Protein AF-A0A0D0DA65-F1 (afdb_monomer_lite)

Organism: NCBI:txid930991

Radius of gyration: 22.34 Å; chains: 1; bounding box: 48×45×44 Å

Foldseek 3Di:
DDDDPPDDDDPVRDDDDPDDPPDDDDDDDDAALVNVVVVCVVPVVVVCVVVVDDQVVDEDEDDPDVRCVDPSNVVSCVVVVHHYDD

InterPro domains:
  IPR036397 Ribonuclease H superfamily [G3DSA:3.30.420.10] (1-86)

pLDDT: mean 77.74, std 10.51, range [42.53, 90.19]

Structure (mmCIF, N/CA/C/O backbone):
data_AF-A0A0D0DA65-F1
#
_entry.id   AF-A0A0D0DA65-F1
#
loop_
_atom_site.group_PDB
_atom_site.id
_atom_site.type_symbol
_atom_site.label_atom_id
_atom_site.label_alt_id
_atom_site.label_comp_id
_atom_site.label_asym_id
_atom_site.label_entity_id
_atom_site.label_seq_id
_atom_site.pdbx_PDB_ins_code
_atom_site.Cartn_x
_atom_site.Cartn_y
_atom_site.Cartn_z
_atom_site.occupancy
_atom_site.B_iso_or_equiv
_atom_site.auth_seq_id
_atom_site.auth_comp_id
_atom_site.auth_asym_id
_atom_site.auth_atom_id
_atom_site.pdbx_PDB_model_num
ATOM 1 N N . MET A 1 1 ? 36.803 -28.174 -19.507 1.00 42.53 1 MET A N 1
ATOM 2 C CA . MET A 1 1 ? 36.284 -29.486 -19.953 1.00 42.53 1 MET A CA 1
ATOM 3 C C . MET A 1 1 ? 35.732 -29.334 -21.357 1.00 42.53 1 MET A C 1
ATOM 5 O O . MET A 1 1 ? 35.072 -28.339 -21.616 1.00 42.53 1 MET A O 1
ATOM 9 N N . TRP A 1 2 ? 36.008 -30.287 -22.242 1.00 52.94 2 TRP A N 1
ATOM 10 C CA . TRP A 1 2 ? 35.469 -30.329 -23.603 1.00 52.94 2 TRP A CA 1
ATOM 11 C C . TRP A 1 2 ? 34.430 -31.456 -23.678 1.00 52.94 2 TRP A C 1
ATOM 13 O O . TRP A 1 2 ? 34.722 -32.565 -23.237 1.00 52.94 2 TRP A O 1
ATOM 23 N N . LYS A 1 3 ? 33.224 -31.179 -24.196 1.00 63.81 3 LYS A N 1
ATOM 24 C CA . LYS A 1 3 ? 32.136 -32.166 -24.365 1.00 63.81 3 LYS A CA 1
ATOM 25 C C . LYS A 1 3 ? 31.952 -32.525 -25.838 1.00 63.81 3 LYS A C 1
ATOM 27 O O . LYS A 1 3 ? 32.137 -31.683 -26.718 1.00 63.81 3 LYS A O 1
ATOM 32 N N . LYS A 1 4 ? 31.540 -33.769 -26.100 1.00 66.56 4 LYS A N 1
ATOM 33 C CA . LYS A 1 4 ? 31.109 -34.222 -27.430 1.00 66.56 4 LYS A CA 1
ATOM 34 C C . LYS A 1 4 ? 29.811 -33.525 -27.844 1.00 66.56 4 LYS A C 1
ATOM 36 O O . LYS A 1 4 ? 28.925 -33.265 -27.033 1.00 66.56 4 LYS A O 1
ATOM 41 N N . LYS A 1 5 ? 29.698 -33.234 -29.139 1.00 58.50 5 LYS A N 1
ATOM 42 C CA . LYS A 1 5 ? 28.530 -32.583 -29.742 1.00 58.50 5 LYS A CA 1
ATOM 43 C C . LYS A 1 5 ? 27.315 -33.522 -29.632 1.00 58.50 5 LYS A C 1
ATOM 45 O O . LYS A 1 5 ? 27.411 -34.656 -30.089 1.00 58.50 5 LYS A O 1
ATOM 50 N N . ARG A 1 6 ? 26.183 -33.009 -29.120 1.00 71.06 6 ARG A N 1
ATOM 51 C CA . ARG A 1 6 ? 24.845 -33.653 -29.002 1.00 71.06 6 ARG A CA 1
ATOM 52 C C . ARG A 1 6 ? 24.537 -34.484 -27.743 1.00 71.06 6 ARG A C 1
ATOM 54 O O . ARG A 1 6 ? 23.476 -35.092 -27.698 1.00 71.06 6 ARG A O 1
ATOM 61 N N . GLU A 1 7 ? 25.369 -34.458 -26.705 1.00 71.50 7 GLU A N 1
ATOM 62 C CA . GLU A 1 7 ? 25.027 -35.079 -25.412 1.00 71.50 7 GLU A CA 1
ATOM 63 C C . GLU A 1 7 ? 24.619 -34.024 -24.371 1.00 71.50 7 GLU A C 1
ATOM 65 O O . GLU A 1 7 ? 25.314 -33.022 -24.194 1.00 71.50 7 GLU A O 1
ATOM 70 N N . GLY A 1 8 ? 23.503 -34.251 -23.666 1.00 69.88 8 GLY A N 1
ATOM 71 C CA . GLY A 1 8 ? 23.050 -33.397 -22.561 1.00 69.88 8 GLY A CA 1
ATOM 72 C C . GLY A 1 8 ? 24.006 -33.421 -21.360 1.00 69.88 8 GLY A C 1
ATOM 73 O O . GLY A 1 8 ? 24.826 -34.332 -21.220 1.00 69.88 8 GLY A O 1
ATOM 74 N N . LEU A 1 9 ? 23.932 -32.406 -20.496 1.00 70.31 9 LEU A N 1
ATOM 75 C CA . LEU A 1 9 ? 24.715 -32.360 -19.256 1.00 70.31 9 LEU A CA 1
ATOM 76 C C . LEU A 1 9 ? 24.122 -33.326 -18.223 1.00 70.31 9 LEU A C 1
ATOM 78 O O . LEU A 1 9 ? 22.918 -33.312 -17.977 1.00 70.31 9 LEU A O 1
ATOM 82 N N . THR A 1 10 ? 24.966 -34.155 -17.614 1.00 69.56 10 THR A N 1
ATOM 83 C CA . THR A 1 10 ? 24.563 -35.051 -16.522 1.00 69.56 10 THR A CA 1
ATOM 84 C C . THR A 1 10 ? 24.737 -34.358 -15.169 1.00 69.56 10 THR A C 1
ATOM 86 O O . THR A 1 10 ? 25.583 -33.479 -15.011 1.00 69.56 10 THR A O 1
ATOM 89 N N . SER A 1 11 ? 23.981 -34.770 -14.148 1.00 62.97 11 SER A N 1
ATOM 90 C CA . SER A 1 11 ? 24.033 -34.169 -12.801 1.00 62.97 11 SER A CA 1
ATOM 91 C C . SER A 1 11 ? 25.411 -34.257 -12.124 1.00 62.97 11 SER A C 1
ATOM 93 O O . SER A 1 11 ? 25.671 -33.526 -11.178 1.00 62.97 11 SER A O 1
ATOM 95 N N . ARG A 1 12 ? 26.307 -35.133 -12.604 1.00 67.56 12 ARG A N 1
ATOM 96 C CA . ARG A 1 12 ? 27.698 -35.260 -12.125 1.00 67.56 12 ARG A CA 1
ATOM 97 C C . ARG A 1 12 ? 28.657 -34.256 -12.781 1.00 67.56 12 ARG A C 1
ATOM 99 O O . ARG A 1 12 ? 29.773 -34.086 -12.304 1.00 67.56 12 ARG A O 1
ATOM 106 N N . GLU A 1 13 ? 28.230 -33.603 -13.860 1.00 67.81 13 GLU A N 1
ATOM 107 C CA . GLU A 1 13 ? 29.006 -32.625 -14.637 1.00 67.81 13 GLU A CA 1
ATOM 108 C C . GLU A 1 13 ? 28.608 -31.174 -14.314 1.00 67.81 13 GLU A C 1
ATOM 110 O O . GLU A 1 13 ? 29.280 -30.236 -14.742 1.00 67.81 13 GLU A O 1
ATOM 115 N N . VAL A 1 14 ? 27.527 -30.981 -13.550 1.00 65.06 14 VAL A N 1
ATOM 116 C CA . VAL A 1 14 ? 26.986 -29.670 -13.175 1.00 65.06 14 VAL A CA 1
ATOM 117 C C . VAL A 1 14 ? 27.083 -29.500 -11.663 1.00 65.06 14 VAL A C 1
ATOM 119 O O . VAL A 1 14 ? 26.559 -30.303 -10.899 1.00 65.06 14 VAL A O 1
ATOM 122 N N . LYS A 1 15 ? 27.734 -28.425 -11.215 1.00 70.69 15 LYS A N 1
ATOM 123 C CA . LYS A 1 15 ? 27.682 -27.995 -9.815 1.00 70.69 15 LYS A CA 1
ATOM 124 C C . LYS A 1 15 ? 26.426 -27.147 -9.626 1.00 70.69 15 LYS A C 1
ATOM 126 O O . LYS A 1 15 ? 26.236 -26.193 -10.375 1.00 70.69 15 LYS A O 1
ATOM 131 N N . CYS A 1 16 ? 25.586 -27.465 -8.642 1.00 57.75 16 CYS A N 1
ATOM 132 C CA . CYS A 1 16 ? 24.417 -26.641 -8.332 1.00 57.75 16 CYS A CA 1
ATOM 133 C C . CYS A 1 16 ? 24.857 -25.212 -7.971 1.00 57.75 16 CYS A C 1
ATOM 135 O O . CYS A 1 16 ? 25.656 -25.021 -7.051 1.00 57.75 16 CYS A O 1
ATOM 137 N N . THR A 1 17 ? 24.333 -24.213 -8.681 1.00 65.81 17 THR A N 1
ATOM 138 C CA . THR A 1 17 ? 24.502 -22.791 -8.357 1.00 65.81 17 THR A CA 1
ATOM 139 C C . THR A 1 17 ? 23.134 -22.127 -8.235 1.00 65.81 17 THR A C 1
ATOM 141 O O . THR A 1 17 ? 22.205 -22.463 -8.961 1.00 65.81 17 THR A O 1
ATOM 144 N N . VAL A 1 18 ? 22.998 -21.177 -7.305 1.00 69.00 18 VAL A N 1
ATOM 145 C CA . VAL A 1 18 ? 21.727 -20.469 -7.040 1.00 69.00 18 VAL A CA 1
ATOM 146 C C . VAL A 1 18 ? 21.330 -19.550 -8.205 1.00 69.00 18 VAL A C 1
ATOM 148 O O . VAL A 1 18 ? 20.151 -19.303 -8.434 1.00 69.00 18 VAL A O 1
ATOM 151 N N . LYS A 1 19 ? 22.310 -19.054 -8.969 1.00 63.78 19 LYS A N 1
ATOM 152 C CA . LYS A 1 19 ? 22.104 -18.276 -10.196 1.00 63.78 19 LYS A CA 1
ATOM 153 C C . LYS A 1 19 ? 22.945 -18.880 -11.317 1.00 63.78 19 LYS A C 1
ATOM 155 O O . LYS A 1 19 ? 24.099 -19.256 -11.096 1.00 63.78 19 LYS A O 1
ATOM 160 N N . PHE A 1 20 ? 22.356 -19.000 -12.501 1.00 66.81 20 PHE A N 1
ATOM 161 C CA . PHE A 1 20 ? 23.037 -19.448 -13.713 1.00 66.81 20 PHE A CA 1
ATOM 162 C C . PHE A 1 20 ? 23.701 -18.252 -14.415 1.00 66.81 20 PHE A C 1
ATOM 164 O O . PHE A 1 20 ? 23.242 -17.119 -14.304 1.00 66.81 20 PHE A O 1
ATOM 171 N N . GL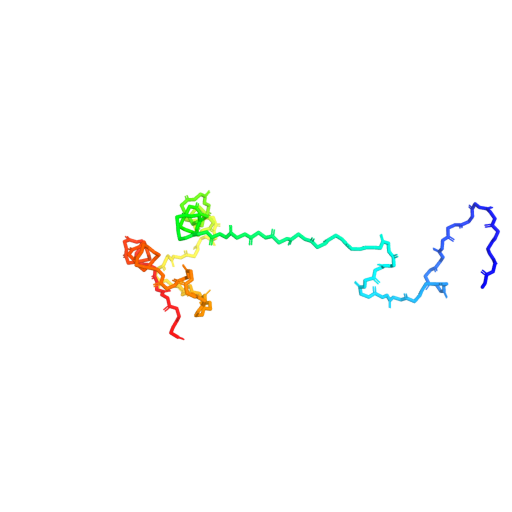Y A 1 21 ? 24.790 -18.495 -15.146 1.00 71.00 21 GLY A N 1
ATOM 172 C CA . GLY A 1 21 ? 25.598 -17.454 -15.803 1.00 71.00 21 GLY A CA 1
ATOM 173 C C . GLY A 1 21 ? 24.993 -16.854 -17.080 1.00 71.00 21 GLY A C 1
ATOM 174 O O . GLY A 1 21 ? 25.733 -16.308 -17.889 1.00 71.00 21 GLY A O 1
ATOM 175 N N . GLY A 1 22 ? 23.677 -16.966 -17.287 1.00 80.12 22 GLY A N 1
ATOM 176 C CA . GLY A 1 22 ? 22.974 -16.518 -18.500 1.00 80.12 22 GLY A CA 1
ATOM 177 C C . GLY A 1 22 ? 22.698 -15.012 -18.566 1.00 80.12 22 GLY A C 1
ATOM 178 O O . GLY A 1 22 ? 21.927 -14.577 -19.415 1.00 80.12 22 GLY A O 1
ATOM 179 N N . GLY A 1 23 ? 23.308 -14.229 -17.671 1.00 70.81 23 GLY A N 1
ATOM 180 C CA . GLY A 1 23 ? 23.036 -12.803 -17.495 1.00 70.81 23 GLY A CA 1
ATOM 181 C C . GLY A 1 23 ? 21.811 -12.529 -16.617 1.00 70.81 23 GLY A C 1
ATOM 182 O O . GLY A 1 23 ? 21.011 -13.415 -16.322 1.00 70.81 23 GLY A O 1
ATOM 183 N N . SER A 1 24 ? 21.679 -11.283 -16.167 1.00 75.19 24 SER A N 1
ATOM 184 C CA . SER A 1 24 ? 20.529 -10.806 -15.394 1.00 75.19 24 SER A CA 1
ATOM 185 C C . SER A 1 24 ? 20.094 -9.442 -15.909 1.00 75.19 24 SER A C 1
ATOM 187 O O . SER A 1 24 ? 20.937 -8.558 -16.059 1.00 75.19 24 SER A O 1
ATOM 189 N N . LEU A 1 25 ? 18.792 -9.259 -16.127 1.00 59.72 25 LEU A N 1
ATOM 190 C CA . LEU A 1 25 ? 18.204 -7.948 -16.378 1.00 59.72 25 LEU A CA 1
ATOM 191 C C . LEU A 1 25 ? 17.723 -7.366 -15.049 1.00 59.72 25 LEU A C 1
ATOM 193 O O . LEU A 1 25 ? 16.910 -7.976 -14.358 1.00 59.72 25 LEU A O 1
ATOM 197 N N . MET A 1 26 ? 18.235 -6.190 -14.700 1.00 74.81 26 MET A N 1
ATOM 198 C CA . MET A 1 26 ? 17.744 -5.417 -13.567 1.00 74.81 26 MET A CA 1
ATOM 199 C C . MET A 1 26 ? 16.827 -4.319 -14.098 1.00 74.81 26 MET A C 1
ATOM 201 O O . MET A 1 26 ? 17.246 -3.507 -14.919 1.00 74.81 26 MET A O 1
ATOM 205 N N . VAL A 1 27 ? 15.582 -4.307 -13.631 1.00 48.28 27 VAL A N 1
ATOM 206 C CA . VAL A 1 27 ? 14.612 -3.247 -13.915 1.00 48.28 27 VAL A CA 1
ATOM 207 C C . VAL A 1 27 ? 14.391 -2.464 -12.630 1.00 48.28 27 VAL A C 1
ATOM 209 O O . VAL A 1 27 ? 14.231 -3.057 -11.564 1.00 48.28 27 VAL A O 1
ATOM 212 N N . TRP A 1 28 ? 14.378 -1.138 -12.733 1.00 57.59 28 TRP A N 1
ATOM 213 C CA . TRP A 1 28 ? 13.980 -0.254 -11.644 1.00 57.59 28 TRP A CA 1
ATOM 214 C C . TRP A 1 28 ? 12.654 0.414 -11.997 1.00 57.59 28 TRP A C 1
ATOM 216 O O . TRP A 1 28 ? 12.469 0.880 -13.120 1.00 57.59 28 TRP A O 1
ATOM 226 N N . GLY A 1 29 ? 11.735 0.449 -11.038 1.00 66.19 29 GLY A N 1
ATOM 227 C CA . GLY A 1 29 ? 10.452 1.128 -11.156 1.00 66.19 29 GLY A CA 1
ATOM 228 C C . GLY A 1 29 ? 10.210 1.989 -9.924 1.00 66.19 29 GLY A C 1
ATOM 229 O O . GLY A 1 29 ? 10.586 1.611 -8.814 1.00 66.19 29 GLY A O 1
ATOM 230 N N . CYS A 1 30 ? 9.580 3.144 -10.122 1.00 72.38 30 CYS A N 1
ATOM 231 C CA . CYS A 1 30 ? 9.129 4.007 -9.039 1.00 72.38 30 CYS A CA 1
ATOM 232 C C . CYS A 1 30 ? 7.608 3.924 -8.945 1.00 72.38 30 CYS A 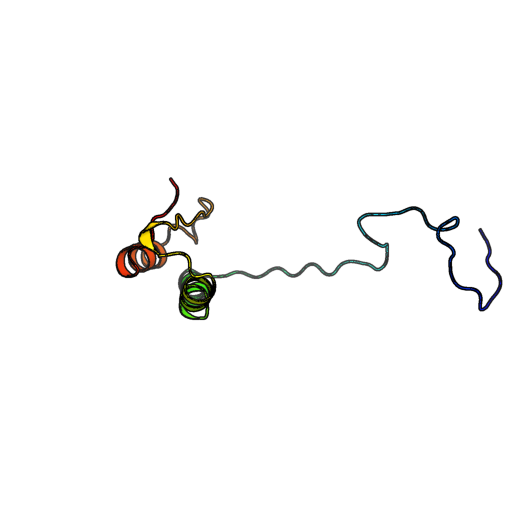C 1
ATOM 234 O O . CYS A 1 30 ? 6.910 4.077 -9.946 1.00 72.38 30 CYS A O 1
ATOM 236 N N . ILE A 1 31 ? 7.101 3.68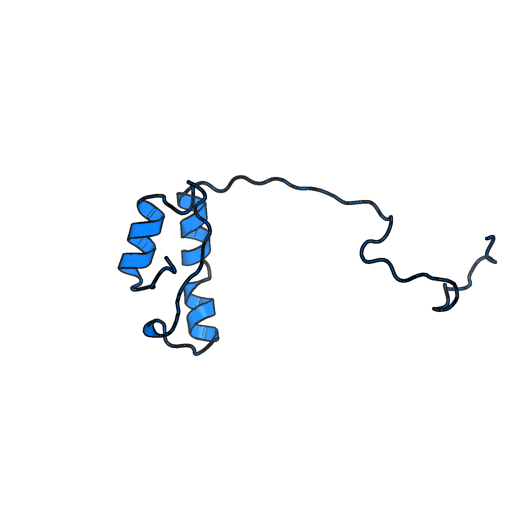7 -7.739 1.00 77.00 31 ILE A N 1
ATOM 237 C CA . ILE A 1 31 ? 5.671 3.685 -7.451 1.00 77.00 31 ILE A CA 1
ATOM 238 C C . ILE A 1 31 ? 5.414 4.866 -6.522 1.00 77.00 31 ILE A C 1
ATOM 240 O O . ILE A 1 31 ? 5.937 4.916 -5.410 1.00 77.00 31 ILE A O 1
ATOM 244 N N . GLY A 1 32 ? 4.630 5.832 -7.000 1.00 79.69 32 GLY A N 1
ATOM 245 C CA . GLY A 1 32 ? 4.129 6.922 -6.167 1.00 79.69 32 GLY A CA 1
ATOM 246 C C . GLY A 1 32 ? 2.985 6.463 -5.259 1.00 79.69 32 GLY A C 1
ATOM 247 O O . GLY A 1 32 ? 2.421 5.387 -5.440 1.00 79.69 32 GLY A O 1
ATOM 248 N N . TRP A 1 33 ? 2.587 7.321 -4.322 1.00 78.19 33 TRP A N 1
ATOM 249 C CA . TRP A 1 33 ? 1.520 7.062 -3.342 1.00 78.19 33 TRP A CA 1
ATOM 250 C C . TRP A 1 33 ? 0.193 6.576 -3.962 1.00 78.19 33 TRP A C 1
ATOM 252 O O . TRP A 1 33 ? -0.421 5.648 -3.443 1.00 78.19 33 TRP A O 1
ATOM 262 N N . ASN A 1 34 ? -0.230 7.140 -5.100 1.00 83.31 34 ASN A N 1
ATOM 263 C CA . ASN A 1 34 ? -1.424 6.677 -5.822 1.00 83.31 34 ASN A CA 1
ATOM 264 C C . ASN A 1 34 ? -1.263 5.258 -6.371 1.00 83.31 34 ASN A C 1
ATOM 266 O O . ASN A 1 34 ? -2.160 4.438 -6.223 1.00 83.31 34 ASN A O 1
ATOM 270 N N . GLY A 1 35 ? -0.114 4.966 -6.985 1.00 83.19 35 GLY A N 1
ATOM 271 C CA . GLY A 1 35 ? 0.168 3.633 -7.515 1.00 83.19 35 GLY A CA 1
ATOM 272 C C . GLY A 1 35 ? 0.265 2.585 -6.409 1.00 83.19 35 GLY A C 1
ATOM 273 O O . GLY A 1 35 ? -0.115 1.442 -6.621 1.00 83.19 35 GLY A O 1
ATOM 274 N N . TYR A 1 36 ? 0.717 2.983 -5.218 1.00 84.31 36 TYR A N 1
ATOM 275 C CA . TYR A 1 36 ? 0.786 2.095 -4.065 1.00 84.31 36 TYR A CA 1
ATOM 276 C C . TYR A 1 36 ? -0.604 1.645 -3.603 1.00 84.31 36 TYR A C 1
ATOM 278 O O . TYR A 1 36 ? -0.842 0.451 -3.4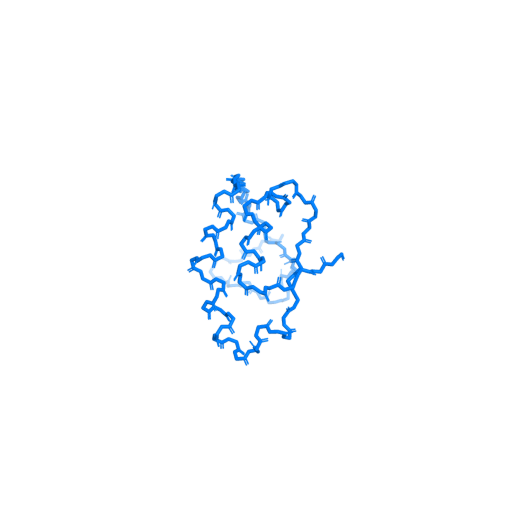67 1.00 84.31 36 TYR A O 1
ATOM 286 N N . VAL A 1 37 ? -1.547 2.579 -3.450 1.00 85.44 37 VAL A N 1
ATOM 287 C CA . VAL A 1 37 ? -2.929 2.239 -3.076 1.00 85.44 37 VAL A CA 1
ATOM 288 C C . VAL A 1 37 ? -3.658 1.499 -4.202 1.00 85.44 37 VAL A C 1
ATOM 290 O O . VAL A 1 37 ? -4.386 0.550 -3.930 1.00 85.44 37 VAL A O 1
ATOM 293 N N . ALA A 1 38 ? -3.400 1.851 -5.465 1.00 86.75 38 ALA A N 1
ATOM 294 C CA . ALA A 1 38 ? -3.991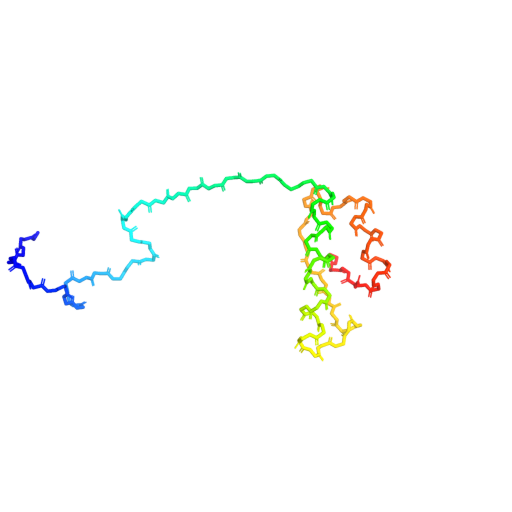 1.164 -6.614 1.00 86.75 38 ALA A CA 1
ATOM 295 C C . ALA A 1 38 ? -3.624 -0.333 -6.678 1.00 86.75 38 ALA A C 1
ATOM 297 O O . ALA A 1 38 ? -4.429 -1.144 -7.129 1.00 86.75 38 ALA A O 1
ATOM 298 N N . ILE A 1 39 ? -2.431 -0.720 -6.203 1.00 84.50 39 ILE A N 1
ATOM 299 C CA . ILE A 1 39 ? -2.045 -2.137 -6.079 1.00 84.50 39 ILE A CA 1
ATOM 300 C C . ILE A 1 39 ? -2.964 -2.865 -5.092 1.00 84.50 39 ILE A C 1
ATOM 302 O O . ILE A 1 39 ? -3.331 -4.015 -5.328 1.00 84.50 39 ILE A O 1
ATOM 306 N N . PHE A 1 40 ? -3.359 -2.202 -4.005 1.00 84.12 40 PHE A N 1
ATOM 307 C CA . PHE A 1 40 ? -4.254 -2.797 -3.021 1.00 84.12 40 PHE A CA 1
ATOM 308 C C . PHE A 1 40 ? -5.693 -2.876 -3.513 1.00 84.12 40 PHE A C 1
ATOM 310 O O . PHE A 1 40 ? -6.301 -3.945 -3.449 1.00 84.12 40 PHE A O 1
ATOM 317 N N . GLU A 1 41 ? -6.205 -1.779 -4.073 1.00 84.38 41 GLU A N 1
ATOM 318 C CA . GLU A 1 41 ? -7.539 -1.722 -4.678 1.00 84.38 41 GLU A CA 1
ATOM 319 C C . GLU A 1 41 ? -7.700 -2.776 -5.789 1.00 84.38 41 GLU A C 1
ATOM 321 O O . GLU A 1 41 ? -8.756 -3.387 -5.915 1.00 84.38 41 GLU A O 1
ATOM 326 N N . GLY A 1 42 ? -6.644 -3.027 -6.569 1.00 83.31 42 GLY A N 1
ATOM 327 C CA . GLY A 1 42 ? -6.688 -3.923 -7.723 1.00 83.31 42 GLY A CA 1
ATOM 328 C C . GLY A 1 42 ? -6.656 -5.422 -7.415 1.00 83.31 42 GLY A C 1
ATOM 329 O O . GLY A 1 42 ? -6.920 -6.213 -8.318 1.00 83.31 42 GLY A O 1
ATOM 330 N N . GLY A 1 43 ? -6.329 -5.848 -6.192 1.00 82.88 43 GLY A N 1
ATOM 331 C CA . GLY A 1 43 ? -6.255 -7.290 -5.925 1.00 82.88 43 GLY A CA 1
ATOM 332 C C . GLY A 1 43 ? -5.972 -7.730 -4.497 1.00 82.88 43 GLY A C 1
ATOM 333 O O . GLY A 1 43 ? -6.104 -8.917 -4.205 1.00 82.88 43 GLY A O 1
ATOM 334 N N . PHE A 1 44 ? -5.616 -6.823 -3.588 1.00 84.44 44 PHE A N 1
ATOM 335 C CA . PHE A 1 44 ? -5.327 -7.211 -2.209 1.00 84.44 44 PHE A CA 1
ATOM 336 C C . PHE A 1 44 ? -6.588 -7.645 -1.452 1.00 84.44 44 PHE A C 1
ATOM 338 O O . PHE A 1 44 ? -6.565 -8.680 -0.793 1.00 84.44 44 PHE A O 1
ATOM 345 N N . LEU A 1 45 ? -7.701 -6.918 -1.605 1.00 82.00 45 LEU A N 1
ATOM 346 C CA . LEU A 1 45 ? -8.975 -7.290 -0.973 1.00 82.00 45 LEU A CA 1
ATOM 347 C C . LEU A 1 45 ? -9.500 -8.634 -1.493 1.00 82.00 45 LEU A C 1
ATOM 349 O O . LEU A 1 45 ? -9.892 -9.479 -0.695 1.00 82.00 45 LEU A O 1
ATOM 353 N N . GLN A 1 46 ? -9.419 -8.865 -2.808 1.00 85.50 46 GLN A N 1
ATOM 354 C CA . GLN A 1 46 ? -9.798 -10.153 -3.395 1.00 85.50 46 GLN A CA 1
ATOM 355 C C . GLN A 1 46 ? -8.911 -11.286 -2.871 1.00 85.50 46 GLN A C 1
ATOM 357 O O . GLN A 1 46 ? -9.408 -12.335 -2.489 1.00 85.50 46 GLN A O 1
ATOM 362 N N . SER A 1 47 ? -7.598 -11.055 -2.773 1.00 86.12 47 SER A N 1
ATOM 363 C CA . SER A 1 47 ? -6.669 -12.052 -2.226 1.00 86.12 47 SER A CA 1
ATOM 364 C C . SER A 1 47 ? -6.970 -12.382 -0.760 1.00 86.12 47 SER A C 1
ATOM 366 O O . SER A 1 47 ? -6.788 -13.523 -0.339 1.00 86.12 47 SER A O 1
ATOM 368 N N . MET A 1 48 ? -7.424 -11.400 0.027 1.00 83.69 48 MET A N 1
ATOM 369 C CA . MET A 1 48 ? -7.866 -11.634 1.403 1.00 83.69 48 MET A CA 1
ATOM 370 C C . MET A 1 48 ? -9.134 -12.488 1.443 1.00 83.69 48 MET A C 1
ATOM 372 O O . MET A 1 48 ? -9.179 -13.451 2.205 1.00 83.69 48 MET A O 1
ATOM 376 N N . GLU A 1 49 ? -10.125 -12.189 0.603 1.00 86.12 49 GLU A N 1
ATOM 377 C CA . GLU A 1 49 ? -11.346 -12.995 0.493 1.00 86.12 49 GLU A CA 1
ATOM 378 C C . GLU A 1 49 ? -11.026 -14.440 0.085 1.00 86.12 49 GLU A C 1
ATOM 380 O O . GLU A 1 49 ? -11.434 -15.382 0.767 1.00 86.12 49 GLU A O 1
ATOM 385 N N . ASP A 1 50 ? -10.204 -14.614 -0.950 1.00 89.56 50 ASP A N 1
ATOM 386 C CA . ASP A 1 50 ? -9.788 -15.922 -1.461 1.00 89.56 50 ASP A CA 1
ATOM 387 C C . ASP A 1 50 ? -8.995 -16.732 -0.422 1.00 89.56 50 ASP A C 1
ATOM 389 O O . ASP A 1 50 ? -9.021 -17.965 -0.431 1.00 89.56 50 ASP A O 1
ATOM 393 N N . SER A 1 51 ? -8.292 -16.058 0.495 1.00 86.75 51 SER A N 1
ATOM 394 C CA . SER A 1 51 ? -7.551 -16.721 1.572 1.00 86.75 51 SER A CA 1
ATOM 395 C C . SER A 1 51 ? -8.459 -17.347 2.637 1.00 86.75 51 SER A C 1
ATOM 397 O O . SER A 1 51 ? -8.009 -18.218 3.383 1.00 86.75 51 SER A O 1
ATOM 399 N N . GLY A 1 52 ? -9.718 -16.902 2.738 1.00 87.94 52 GLY A N 1
ATOM 400 C CA . GLY A 1 52 ? -10.652 -17.309 3.789 1.00 87.94 52 GLY A CA 1
ATOM 401 C C . GLY A 1 52 ? -10.274 -16.828 5.196 1.00 87.94 52 GLY A C 1
ATOM 402 O O . GLY A 1 52 ? -10.928 -17.217 6.164 1.00 87.94 52 GLY A O 1
ATOM 403 N N . ILE A 1 53 ? -9.231 -15.999 5.329 1.00 83.31 53 ILE A N 1
ATOM 404 C CA . ILE A 1 53 ? -8.803 -15.427 6.606 1.00 83.31 53 ILE A CA 1
ATOM 405 C C . ILE A 1 53 ? -9.658 -14.187 6.881 1.00 83.31 53 ILE A C 1
ATOM 407 O O . ILE A 1 53 ? -9.712 -13.275 6.050 1.00 83.31 53 ILE A O 1
ATOM 411 N N . PRO A 1 54 ? -10.336 -14.106 8.035 1.00 80.38 54 PRO A N 1
ATOM 412 C CA . PRO A 1 54 ? -11.156 -12.950 8.342 1.00 80.38 54 PRO A CA 1
ATOM 413 C C . PRO A 1 54 ? -10.274 -11.712 8.560 1.00 80.38 54 PRO A C 1
ATOM 415 O O . PRO A 1 54 ? -9.277 -11.757 9.275 1.00 80.38 54 PRO A O 1
ATOM 418 N N . ALA A 1 55 ? -10.670 -10.576 7.981 1.00 76.38 55 ALA A N 1
ATOM 419 C CA . ALA A 1 55 ? -9.853 -9.356 7.949 1.00 76.38 55 ALA A CA 1
ATOM 420 C C . ALA A 1 55 ? -9.376 -8.868 9.333 1.00 76.38 55 ALA A C 1
ATOM 422 O O . ALA A 1 55 ? -8.285 -8.319 9.448 1.00 76.38 55 ALA A O 1
ATOM 423 N N . HIS A 1 56 ? -10.155 -9.105 10.394 1.00 80.00 56 HIS A N 1
ATOM 424 C CA . HIS A 1 56 ? -9.802 -8.703 11.760 1.00 80.00 56 HIS A CA 1
ATOM 425 C C . HIS A 1 56 ? -8.676 -9.543 12.394 1.00 80.00 56 HIS A C 1
ATOM 427 O O . HIS A 1 56 ? -8.110 -9.132 13.405 1.00 80.00 56 HIS A O 1
ATOM 433 N N . GLU A 1 57 ? -8.350 -10.702 11.818 1.00 82.62 57 GLU A N 1
ATOM 434 C CA . GLU A 1 57 ? -7.207 -11.535 12.215 1.00 82.62 57 GLU A CA 1
ATOM 435 C C . GLU A 1 57 ? -5.937 -11.190 11.421 1.00 82.62 57 GLU A C 1
ATOM 437 O O . GLU A 1 57 ? -4.846 -11.660 11.749 1.00 82.62 57 GLU A O 1
ATOM 442 N N . VAL A 1 58 ? -6.055 -10.350 10.388 1.00 82.88 58 VAL A N 1
ATOM 443 C CA . VAL A 1 58 ? -4.940 -9.988 9.516 1.00 82.88 58 VAL A CA 1
ATOM 444 C C . VAL A 1 58 ? -4.214 -8.764 10.064 1.00 82.88 58 VAL A C 1
ATOM 446 O O . VAL A 1 58 ? -4.805 -7.713 10.311 1.00 82.88 58 VAL A O 1
ATOM 449 N N . ILE A 1 59 ? -2.894 -8.894 10.202 1.00 87.56 59 ILE A N 1
ATOM 450 C CA . ILE A 1 59 ? -1.988 -7.774 10.448 1.00 87.56 59 ILE A CA 1
ATOM 451 C C . ILE A 1 59 ? -1.125 -7.595 9.202 1.00 87.56 59 ILE A C 1
ATOM 453 O O . ILE A 1 59 ? -0.397 -8.504 8.800 1.00 87.56 59 ILE A O 1
ATOM 457 N N . PHE A 1 60 ? -1.206 -6.422 8.584 1.00 87.19 60 PHE A N 1
ATOM 458 C CA . PHE A 1 60 ? -0.442 -6.090 7.393 1.00 87.19 60 PHE A CA 1
ATOM 459 C C . PHE A 1 60 ? 0.913 -5.482 7.770 1.00 87.19 60 PHE A C 1
ATOM 461 O O . PHE A 1 60 ? 0.991 -4.472 8.469 1.00 87.19 60 PHE A O 1
ATOM 468 N N . GLN A 1 61 ? 1.994 -6.096 7.293 1.00 89.69 61 GLN A N 1
ATOM 469 C CA . GLN A 1 61 ? 3.360 -5.645 7.545 1.00 89.69 61 GLN A CA 1
ATOM 470 C C . GLN A 1 61 ? 3.923 -4.908 6.323 1.00 89.69 61 GLN A C 1
ATOM 472 O O . GLN A 1 61 ? 3.948 -5.441 5.215 1.00 89.69 61 GLN A O 1
ATOM 477 N N . GLN A 1 62 ? 4.450 -3.705 6.545 1.00 86.12 62 GLN A N 1
ATOM 478 C CA . GLN A 1 62 ? 5.170 -2.903 5.550 1.00 86.12 62 GLN A CA 1
ATOM 479 C C . GLN A 1 62 ? 6.428 -2.286 6.176 1.00 86.12 62 GLN A C 1
ATOM 481 O O . GLN A 1 62 ? 6.555 -2.241 7.396 1.00 86.12 62 GLN A O 1
ATOM 486 N N . ASN A 1 63 ? 7.385 -1.837 5.358 1.00 82.69 63 ASN A N 1
ATOM 487 C CA . ASN A 1 63 ? 8.559 -1.118 5.858 1.00 82.69 63 ASN A CA 1
ATOM 488 C C . ASN A 1 63 ? 8.299 0.400 5.911 1.00 82.69 63 ASN A C 1
ATOM 490 O O . ASN A 1 63 ? 7.418 0.925 5.235 1.00 82.69 63 ASN A O 1
ATOM 494 N N . ASN A 1 64 ? 9.109 1.124 6.685 1.00 80.62 64 ASN A N 1
ATOM 495 C CA . ASN A 1 64 ? 8.971 2.572 6.902 1.00 80.62 64 ASN A CA 1
ATOM 496 C C . ASN A 1 64 ? 9.496 3.440 5.735 1.00 80.62 64 ASN A C 1
ATOM 498 O O . ASN A 1 64 ? 10.003 4.540 5.951 1.00 80.62 64 ASN A O 1
ATOM 502 N N . ASP A 1 65 ? 9.415 2.957 4.490 1.00 80.56 65 ASP A N 1
ATOM 503 C CA . ASP A 1 65 ? 9.744 3.769 3.310 1.00 80.56 65 ASP A CA 1
ATOM 504 C C . ASP A 1 65 ? 8.711 4.914 3.182 1.00 80.56 65 ASP A C 1
ATOM 506 O O . ASP A 1 65 ? 7.508 4.659 3.307 1.00 80.56 65 ASP A O 1
ATOM 510 N N . PRO A 1 66 ? 9.133 6.169 2.917 1.00 75.81 66 PRO A N 1
ATOM 511 C CA . PRO A 1 66 ? 8.239 7.328 2.832 1.00 75.81 66 PRO A CA 1
ATOM 512 C C . PRO A 1 66 ? 7.010 7.162 1.926 1.00 75.81 66 PRO A C 1
ATOM 514 O O . PRO A 1 66 ? 5.993 7.824 2.134 1.00 75.81 66 PRO A O 1
ATOM 517 N N . LYS A 1 67 ? 7.063 6.288 0.911 1.00 73.31 67 LYS A N 1
ATOM 518 C CA . LYS A 1 67 ? 5.896 6.024 0.049 1.00 73.31 67 LYS A CA 1
ATOM 519 C C . LYS A 1 67 ? 4.771 5.266 0.772 1.00 73.31 67 LYS A C 1
ATOM 521 O O . LYS A 1 67 ? 3.601 5.461 0.442 1.00 73.31 67 LYS A O 1
ATOM 526 N N . HIS A 1 68 ? 5.115 4.446 1.764 1.00 77.38 68 HIS A N 1
ATOM 527 C CA . HIS A 1 68 ? 4.190 3.625 2.555 1.00 77.38 68 HIS A CA 1
ATOM 528 C C . HIS A 1 68 ? 3.573 4.391 3.727 1.00 77.38 68 HIS A C 1
ATOM 530 O O . HIS A 1 68 ? 2.490 4.053 4.194 1.00 77.38 68 HIS A O 1
ATOM 536 N N . THR A 1 69 ? 4.213 5.481 4.148 1.00 79.94 69 THR A N 1
ATOM 537 C CA . THR A 1 69 ? 3.720 6.379 5.201 1.00 79.94 69 THR A CA 1
ATOM 538 C C . THR A 1 69 ? 2.923 7.564 4.650 1.00 79.94 69 THR A C 1
ATOM 540 O O . THR A 1 69 ? 2.593 8.496 5.382 1.00 79.94 69 THR A O 1
ATOM 543 N N . SER A 1 70 ? 2.585 7.549 3.355 1.00 85.75 70 SER A N 1
ATOM 544 C CA . SER A 1 70 ? 1.749 8.593 2.763 1.00 85.75 70 SER A CA 1
ATOM 545 C C . SER A 1 70 ? 0.361 8.622 3.411 1.00 85.75 70 SER A C 1
ATOM 547 O O . SER A 1 70 ? -0.233 7.582 3.695 1.00 85.75 70 SER A O 1
ATOM 549 N N . ARG A 1 71 ? -0.202 9.824 3.580 1.00 86.56 71 ARG A N 1
ATOM 550 C CA . ARG A 1 71 ? -1.534 10.001 4.181 1.00 86.56 71 ARG A CA 1
ATOM 551 C C . ARG A 1 71 ? -2.625 9.218 3.443 1.00 86.56 71 ARG A C 1
ATOM 553 O O . ARG A 1 71 ? -3.519 8.681 4.076 1.00 86.56 71 ARG A O 1
ATOM 560 N N . ARG A 1 72 ? -2.535 9.113 2.109 1.00 86.56 72 ARG A N 1
ATOM 561 C CA . ARG A 1 72 ? -3.479 8.305 1.319 1.00 86.56 72 ARG A CA 1
ATOM 562 C C . ARG A 1 72 ? -3.421 6.831 1.724 1.00 86.56 72 ARG A C 1
ATOM 564 O O . ARG A 1 72 ? -4.467 6.220 1.873 1.00 86.56 72 ARG A O 1
ATOM 571 N N . ALA A 1 73 ? -2.219 6.274 1.883 1.00 85.94 73 ALA A N 1
ATOM 572 C CA . ALA A 1 73 ? -2.057 4.878 2.272 1.00 85.94 73 ALA A CA 1
ATOM 573 C C . ALA A 1 73 ? -2.613 4.631 3.680 1.00 85.94 73 ALA A C 1
ATOM 575 O O . ALA A 1 73 ? -3.397 3.708 3.857 1.00 85.94 73 ALA A O 1
ATOM 576 N N . GLN A 1 74 ? -2.281 5.497 4.644 1.00 87.94 74 GLN A N 1
ATOM 577 C CA . GLN A 1 74 ? -2.807 5.410 6.013 1.00 87.94 74 GLN A CA 1
ATOM 578 C C . GLN A 1 74 ? -4.340 5.461 6.043 1.00 87.94 74 GLN A C 1
ATOM 580 O O . GLN A 1 74 ? -4.961 4.553 6.584 1.00 87.94 74 GLN A O 1
ATOM 585 N N . ASN A 1 75 ? -4.944 6.449 5.371 1.00 90.19 75 ASN A N 1
ATOM 586 C CA . ASN A 1 75 ? -6.400 6.564 5.273 1.00 90.19 75 ASN A CA 1
ATOM 587 C C . ASN A 1 75 ? -7.037 5.312 4.653 1.00 90.19 75 ASN A C 1
ATOM 589 O O . ASN A 1 75 ? -8.062 4.848 5.131 1.00 90.19 75 ASN A O 1
ATOM 593 N N . TRP A 1 76 ? -6.429 4.750 3.604 1.00 89.31 76 TRP A N 1
ATOM 594 C CA . TRP A 1 76 ? -6.955 3.548 2.961 1.00 89.31 76 TRP A CA 1
ATOM 595 C C . TRP A 1 76 ? -6.961 2.349 3.921 1.00 89.31 76 TRP A C 1
ATOM 597 O O . TRP A 1 76 ? -7.960 1.640 4.002 1.00 89.31 76 TRP A O 1
ATOM 607 N N . PHE A 1 77 ? -5.890 2.141 4.698 1.00 88.19 77 PHE A N 1
ATOM 608 C CA . PHE A 1 77 ? -5.857 1.068 5.702 1.00 88.19 77 PHE A CA 1
ATOM 609 C C . PHE A 1 77 ? -6.912 1.266 6.801 1.00 88.19 77 PHE A C 1
ATOM 611 O O . PHE A 1 77 ? -7.559 0.297 7.197 1.00 88.19 77 PHE A O 1
ATOM 618 N N . GLU A 1 78 ? -7.127 2.506 7.250 1.00 88.94 78 GLU A N 1
ATOM 619 C CA . GLU A 1 78 ? -8.182 2.842 8.216 1.00 88.94 78 GLU A CA 1
ATOM 620 C C . GLU A 1 78 ? -9.587 2.576 7.650 1.00 88.94 78 GLU A C 1
ATOM 622 O O . GLU A 1 78 ? -10.401 1.927 8.306 1.00 88.94 78 GLU A O 1
ATOM 627 N N . GLU A 1 79 ? -9.863 3.015 6.417 1.00 89.50 79 GLU A N 1
ATOM 628 C CA . GLU A 1 79 ? -11.148 2.818 5.728 1.00 89.50 79 GLU A CA 1
ATOM 629 C C . GLU A 1 79 ? -11.478 1.336 5.511 1.00 89.50 79 GLU A C 1
ATOM 631 O O . GLU A 1 79 ? -12.640 0.942 5.610 1.00 89.50 79 GLU A O 1
ATOM 636 N N . GLN A 1 80 ? -10.466 0.509 5.239 1.00 85.88 80 GLN A N 1
ATOM 637 C CA . GLN A 1 80 ? -10.627 -0.938 5.068 1.00 85.88 80 GLN A CA 1
ATOM 638 C C . GLN A 1 80 ? -10.571 -1.721 6.395 1.00 85.88 80 GLN A C 1
ATOM 640 O O . GLN A 1 80 ? -10.655 -2.948 6.378 1.00 85.88 80 GLN A O 1
ATOM 645 N N . ALA A 1 81 ? -10.431 -1.035 7.538 1.00 87.44 81 ALA A N 1
ATOM 646 C CA . ALA A 1 81 ? -10.284 -1.629 8.870 1.00 87.44 81 ALA A CA 1
ATOM 647 C C . ALA A 1 81 ? -9.132 -2.652 8.974 1.00 87.44 81 ALA A C 1
ATOM 649 O O . ALA A 1 81 ? -9.236 -3.665 9.669 1.00 87.44 81 ALA A O 1
ATOM 650 N N . ILE A 1 82 ? -8.019 -2.383 8.286 1.00 86.88 82 ILE A N 1
ATOM 651 C CA . ILE A 1 82 ? -6.850 -3.266 8.230 1.00 86.88 82 ILE A CA 1
ATOM 652 C C . ILE A 1 82 ? -5.819 -2.806 9.249 1.00 86.88 82 ILE A C 1
ATOM 654 O O . ILE A 1 82 ? -5.358 -1.664 9.226 1.00 86.88 82 ILE A O 1
ATOM 658 N N . LYS A 1 83 ? -5.416 -3.716 10.136 1.00 89.19 83 LYS A N 1
ATOM 659 C CA . LYS A 1 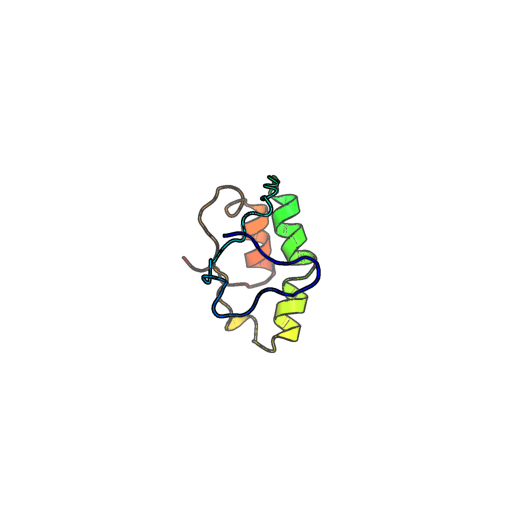83 ? -4.419 -3.417 11.159 1.00 89.19 83 LYS A CA 1
ATOM 660 C C . LYS A 1 83 ? -3.015 -3.451 10.559 1.00 89.19 83 LYS A C 1
ATOM 662 O O . LYS A 1 83 ? -2.607 -4.468 10.005 1.00 89.19 83 LYS A O 1
ATOM 667 N N . LEU A 1 84 ? -2.264 -2.363 10.706 1.00 88.44 84 LEU A N 1
ATOM 668 C CA . LEU A 1 84 ? -0.839 -2.326 10.376 1.00 88.44 84 LEU A CA 1
ATOM 669 C C . LEU A 1 84 ? 0.002 -2.867 11.539 1.00 88.44 84 LEU A C 1
ATOM 671 O O . LEU A 1 84 ? -0.367 -2.708 12.703 1.00 88.44 84 LEU A O 1
ATOM 675 N N . LEU A 1 85 ? 1.114 -3.528 11.214 1.00 86.69 85 LEU A N 1
ATOM 676 C CA . LEU A 1 85 ? 2.140 -3.888 12.191 1.00 86.69 85 LEU A CA 1
ATOM 677 C C . LEU A 1 85 ? 2.979 -2.648 12.530 1.00 86.69 85 LEU A C 1
ATOM 679 O O . LEU A 1 85 ? 3.469 -1.991 11.609 1.00 86.69 85 LEU A O 1
ATOM 683 N N . ASP A 1 86 ? 3.135 -2.375 13.827 1.00 76.50 86 ASP A N 1
ATOM 684 C CA . ASP A 1 86 ? 3.994 -1.307 14.362 1.00 76.50 86 ASP A CA 1
ATOM 685 C C . ASP A 1 86 ? 5.497 -1.594 14.168 1.00 76.50 86 ASP A C 1
ATOM 687 O O . ASP A 1 86 ? 5.908 -2.776 14.285 1.00 76.50 86 ASP A O 1
#

Secondary structure (DSSP, 8-state):
----TTPPPPTTT----SS-SS----------HHHHHHHIIIIIHHHHHHHT--GGG-EE-----TTTT-HHHHHHHHHTTPEEP-

Sequence (86 aa):
MWKKKREGLTSREVKCTVKFGGGSLMVWGCIGWNGYVAIFEGGFLQSMEDSGIPAHEVIFQQNNDPKHTSRRAQNWFEEQAIKLLD